Protein AF-V4NQ11-F1 (afdb_monomer_lite)

Sequence (133 aa):
MDEFLGYSFSAQWADFVQRFLLFFALALGFASPCFATEFLTDVKWSRLPTLDEFNAHYPSRTEDDFVGEVHLECRIRTRQGDLKCKSPEIDPWYVHIGKFVQALAEGYYKVDMAKTDRAAVGRHVRITIRFAD

Secondary structure (DSSP, 8-state):
--------S-SSSHHHHHHHHHHHTT-----------PEES-PPEEE---HHHHHHHSPP--SS---EEEEEEEEE-STT--EEEPPP---GGGHHHHHHHHHHHHHH-EE-TTTS-GGGTT-EEEEEEEE--

Structure (mmCIF, N/CA/C/O backbone):
data_AF-V4NQ11-F1
#
_entry.id   AF-V4NQ11-F1
#
loop_
_atom_site.group_PDB
_atom_site.id
_atom_site.type_symbol
_atom_site.label_atom_id
_atom_site.label_alt_id
_atom_site.label_comp_id
_atom_site.label_asym_id
_atom_site.label_entity_id
_atom_site.label_seq_id
_atom_site.pdbx_PDB_ins_code
_atom_site.Cartn_x
_atom_site.Cartn_y
_atom_site.Cartn_z
_atom_site.occupancy
_atom_site.B_iso_or_equiv
_atom_site.auth_seq_id
_atom_site.auth_comp_id
_atom_site.auth_asym_id
_atom_site.auth_atom_id
_atom_site.pdbx_PDB_model_num
ATOM 1 N N . MET A 1 1 ? 8.172 75.796 59.361 1.00 49.59 1 MET A N 1
ATOM 2 C CA . MET A 1 1 ? 7.380 75.187 58.273 1.00 49.59 1 MET A CA 1
ATOM 3 C C . MET A 1 1 ? 8.319 75.004 57.097 1.00 49.59 1 MET A C 1
ATOM 5 O O . MET A 1 1 ? 9.253 75.786 57.007 1.00 49.59 1 MET A O 1
ATOM 9 N N . ASP A 1 2 ? 8.082 73.961 56.303 1.00 45.47 2 ASP A N 1
ATOM 10 C CA . ASP A 1 2 ? 8.900 73.427 55.200 1.00 45.47 2 ASP A CA 1
ATOM 11 C C . ASP A 1 2 ? 9.914 72.337 55.579 1.00 45.47 2 ASP A C 1
ATOM 13 O O . ASP A 1 2 ? 11.087 72.571 55.856 1.00 45.47 2 ASP A O 1
ATOM 17 N N . GLU A 1 3 ? 9.404 71.104 55.543 1.00 56.16 3 GLU A N 1
ATOM 18 C CA . GLU A 1 3 ? 10.140 69.843 55.571 1.00 56.16 3 GLU A CA 1
ATOM 19 C C . GLU A 1 3 ? 9.900 69.171 54.204 1.00 56.16 3 GLU A C 1
ATOM 21 O O . GLU A 1 3 ? 8.819 68.651 53.927 1.00 56.16 3 GLU A O 1
ATOM 26 N N . PHE A 1 4 ? 10.877 69.276 53.296 1.00 55.06 4 PHE A N 1
ATOM 27 C CA . PHE A 1 4 ? 10.860 68.637 51.975 1.00 55.06 4 PHE A CA 1
ATOM 28 C C . PHE A 1 4 ? 11.457 67.229 52.089 1.00 55.06 4 PHE A C 1
ATOM 30 O O . PHE A 1 4 ? 12.671 67.063 52.202 1.00 55.06 4 PHE A O 1
ATOM 37 N N . LEU A 1 5 ? 10.606 66.204 52.028 1.00 54.97 5 LEU A N 1
ATOM 38 C CA . LEU A 1 5 ? 11.027 64.810 51.903 1.00 54.97 5 LEU A CA 1
ATOM 39 C C . LEU A 1 5 ? 11.281 64.475 50.428 1.00 54.97 5 LEU A C 1
ATOM 41 O O . LEU A 1 5 ? 10.357 64.208 49.661 1.00 54.97 5 LEU A O 1
ATOM 45 N N . GLY A 1 6 ? 12.555 64.466 50.039 1.00 53.22 6 GLY A N 1
ATOM 46 C CA . GLY A 1 6 ? 13.020 63.815 48.820 1.00 53.22 6 GLY A CA 1
ATOM 47 C C . GLY A 1 6 ? 13.146 62.311 49.048 1.00 53.22 6 GLY A C 1
ATOM 48 O O . GLY A 1 6 ? 14.077 61.870 49.714 1.00 53.22 6 GLY A O 1
ATOM 49 N N . TYR A 1 7 ? 12.228 61.524 48.484 1.00 51.97 7 TYR A N 1
ATOM 50 C CA . TYR A 1 7 ? 12.361 60.069 48.416 1.00 51.97 7 TYR A CA 1
ATOM 51 C C . TYR A 1 7 ? 12.612 59.603 46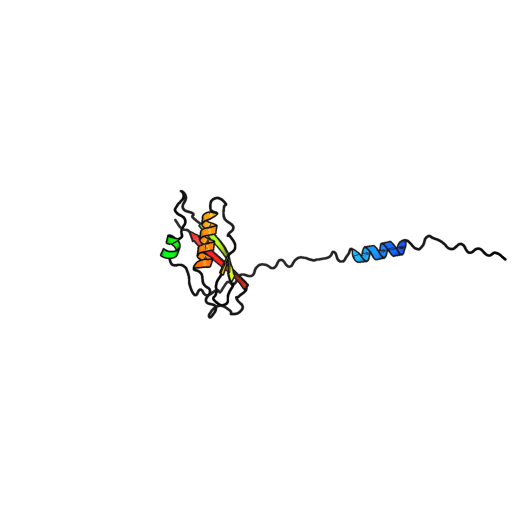.978 1.00 51.97 7 TYR A C 1
ATOM 53 O O . TYR A 1 7 ? 11.816 59.817 46.068 1.00 51.97 7 TYR A O 1
ATOM 61 N N . SER A 1 8 ? 13.782 58.979 46.843 1.00 53.12 8 SER A N 1
ATOM 62 C CA . SER A 1 8 ? 14.354 58.160 45.775 1.00 53.12 8 SER A CA 1
ATOM 63 C C . SER A 1 8 ? 13.431 57.689 44.648 1.00 53.12 8 SER A C 1
ATOM 65 O O . SER A 1 8 ? 12.589 56.813 44.818 1.00 53.12 8 SER A O 1
ATOM 67 N N . PHE A 1 9 ? 13.746 58.155 43.440 1.00 51.50 9 PHE A N 1
ATOM 68 C CA . PHE A 1 9 ? 13.146 57.760 42.160 1.00 51.50 9 PHE A CA 1
ATOM 69 C C . PHE A 1 9 ? 13.795 56.505 41.526 1.00 51.50 9 PHE A C 1
ATOM 71 O O . PHE A 1 9 ? 13.678 56.276 40.325 1.00 51.50 9 PHE A O 1
ATOM 78 N N . SER A 1 10 ? 14.544 55.700 42.290 1.00 55.78 10 SER A N 1
ATOM 79 C CA . SER A 1 10 ? 15.439 54.666 41.734 1.00 55.78 10 SER A CA 1
ATOM 80 C C . SER A 1 10 ? 15.007 53.212 41.958 1.00 55.78 10 SER A C 1
ATOM 82 O O . SER A 1 10 ? 15.615 52.315 41.381 1.00 55.78 10 SER A O 1
ATOM 84 N N . ALA A 1 11 ? 13.950 52.940 42.729 1.00 50.56 11 ALA A N 1
ATOM 85 C CA . ALA A 1 11 ? 13.581 51.565 43.098 1.00 50.56 11 ALA A CA 1
ATOM 86 C C . ALA A 1 11 ? 12.540 50.889 42.179 1.00 50.56 11 ALA A C 1
ATOM 88 O O . ALA A 1 11 ? 12.225 49.722 42.383 1.00 50.56 11 ALA A O 1
ATOM 89 N N . GLN A 1 12 ? 12.001 51.578 41.165 1.00 52.06 12 GLN A N 1
ATOM 90 C CA . GLN A 1 12 ? 10.836 51.078 40.412 1.00 52.06 12 GLN A CA 1
ATOM 91 C C . GLN A 1 12 ? 11.167 50.304 39.119 1.00 52.06 12 GLN A C 1
ATOM 93 O O . GLN A 1 12 ? 10.277 49.716 38.509 1.00 52.06 12 GLN A O 1
ATOM 98 N N . TRP A 1 13 ? 12.436 50.245 38.702 1.00 50.69 13 TRP A N 1
ATOM 99 C CA . TRP A 1 13 ? 12.831 49.543 37.468 1.00 50.69 13 TRP A CA 1
ATOM 100 C C . TRP A 1 13 ? 13.138 48.050 37.665 1.00 50.69 13 TRP A C 1
ATOM 102 O O . TRP A 1 13 ? 13.063 47.281 36.707 1.00 50.69 13 TRP A O 1
ATOM 112 N N . ALA A 1 14 ? 13.440 47.616 38.894 1.00 50.84 14 ALA A N 1
ATOM 113 C CA . ALA A 1 14 ? 13.819 46.228 39.173 1.00 50.84 14 ALA A CA 1
ATOM 114 C C . ALA A 1 14 ? 12.631 45.247 39.086 1.00 50.84 14 ALA A C 1
ATOM 116 O O . ALA A 1 14 ? 12.800 44.116 38.632 1.00 50.84 14 ALA A O 1
ATOM 117 N N . ASP A 1 15 ? 11.412 45.690 39.414 1.00 51.62 15 ASP A N 1
ATOM 118 C CA . ASP A 1 15 ? 10.211 44.844 39.344 1.00 51.62 15 ASP A CA 1
ATOM 119 C C . ASP A 1 15 ? 9.717 44.589 37.911 1.00 51.62 15 ASP A C 1
ATOM 121 O O . ASP A 1 15 ? 9.071 43.573 37.635 1.00 51.62 15 ASP A O 1
ATOM 125 N N . PHE A 1 16 ? 10.034 45.479 36.964 1.00 52.50 16 PHE A N 1
ATOM 126 C CA . PHE A 1 16 ? 9.573 45.328 35.583 1.00 52.50 16 PHE A CA 1
ATOM 127 C C . PHE A 1 16 ? 10.351 44.236 34.832 1.00 52.50 16 PHE A C 1
ATOM 129 O O . PHE A 1 16 ? 9.767 43.455 34.080 1.00 52.50 16 PHE A O 1
ATOM 136 N N . VAL A 1 17 ? 11.657 44.113 35.090 1.00 54.84 17 VAL A N 1
ATOM 137 C CA . VAL A 1 17 ? 12.514 43.109 34.433 1.00 54.84 17 VAL A CA 1
ATOM 138 C C . VAL A 1 17 ? 12.223 41.697 34.960 1.00 54.84 17 VAL A C 1
ATOM 140 O O . VAL A 1 17 ? 12.199 40.738 34.186 1.00 54.84 17 VAL A O 1
ATOM 143 N N . GLN A 1 18 ? 11.896 41.559 36.249 1.00 51.03 18 GLN A N 1
ATOM 144 C CA . GLN A 1 18 ? 11.606 40.258 36.859 1.00 51.03 18 GLN A CA 1
ATOM 145 C C . GLN A 1 18 ? 10.251 39.672 36.422 1.00 51.03 18 GLN A C 1
ATOM 147 O O . GLN A 1 18 ? 10.112 38.453 36.311 1.00 51.03 18 GLN A O 1
ATOM 152 N N . ARG A 1 19 ? 9.265 40.517 36.083 1.00 51.66 19 ARG A N 1
ATOM 153 C CA . ARG A 1 19 ? 7.995 40.061 35.486 1.00 51.66 19 ARG A CA 1
ATOM 154 C C . ARG A 1 19 ? 8.112 39.700 34.005 1.00 51.66 19 ARG A C 1
ATOM 156 O O . ARG A 1 19 ? 7.385 38.820 33.551 1.00 51.66 19 ARG A O 1
ATOM 163 N N . PHE A 1 20 ? 9.036 40.311 33.263 1.00 48.19 20 PHE A N 1
ATOM 164 C CA . PHE A 1 20 ? 9.237 39.982 31.848 1.00 48.19 20 PHE A CA 1
ATOM 165 C C . PHE A 1 20 ? 9.905 38.606 31.654 1.00 48.19 20 PHE A C 1
ATOM 167 O O . PHE A 1 20 ? 9.583 37.887 30.709 1.00 48.19 20 PHE A O 1
ATOM 174 N N . LEU A 1 21 ? 10.764 38.179 32.587 1.00 47.47 21 LEU A N 1
ATOM 175 C CA . LEU A 1 21 ? 11.437 36.873 32.519 1.00 47.47 21 LEU A CA 1
ATOM 176 C C . LEU A 1 21 ? 10.558 35.680 32.940 1.00 47.47 21 LEU A C 1
ATOM 178 O O . LEU A 1 21 ? 10.830 34.557 32.519 1.00 47.47 21 LEU A O 1
ATOM 182 N N . LEU A 1 22 ? 9.460 35.898 33.673 1.00 49.53 22 LEU A N 1
ATOM 183 C CA . LEU A 1 22 ? 8.478 34.841 33.971 1.00 49.53 22 LEU A CA 1
ATOM 184 C C . LEU A 1 22 ? 7.509 34.547 32.813 1.00 49.53 22 LEU A C 1
ATOM 186 O O . LEU A 1 22 ? 6.842 33.517 32.836 1.00 49.53 22 LEU A O 1
ATOM 190 N N . PHE A 1 23 ? 7.465 35.387 31.775 1.00 50.03 23 PHE A N 1
ATOM 191 C CA . PHE A 1 23 ? 6.696 35.101 30.557 1.00 50.03 23 PHE A CA 1
ATOM 192 C C . PHE A 1 23 ? 7.499 34.362 29.474 1.00 50.03 23 PHE A C 1
ATOM 194 O O . PHE A 1 23 ? 6.899 33.765 28.585 1.00 50.03 23 PHE A O 1
ATOM 201 N N . PHE A 1 24 ? 8.835 34.346 29.542 1.00 47.44 24 PHE A N 1
ATOM 202 C CA . PHE A 1 24 ? 9.678 33.776 28.477 1.00 47.44 24 PHE A CA 1
ATOM 203 C C . PHE A 1 24 ? 10.096 32.309 28.709 1.00 47.44 24 PHE A C 1
ATOM 205 O O . PHE A 1 24 ? 10.523 31.631 27.779 1.00 47.44 24 PHE A O 1
ATOM 212 N N . ALA A 1 25 ? 9.934 31.779 29.926 1.00 46.34 25 ALA A N 1
ATOM 213 C CA . ALA A 1 25 ? 10.378 30.429 30.300 1.00 46.34 25 ALA A CA 1
ATOM 214 C C . ALA A 1 25 ? 9.279 29.340 30.254 1.00 46.34 25 ALA A C 1
ATOM 216 O O . ALA A 1 25 ? 9.510 28.217 30.690 1.00 46.34 25 ALA A O 1
ATOM 217 N N . LEU A 1 26 ? 8.111 29.632 29.667 1.00 51.50 26 LEU A N 1
ATOM 218 C CA . LEU A 1 26 ? 7.167 28.620 29.150 1.00 51.50 26 LEU A CA 1
ATOM 219 C C . LEU A 1 26 ? 7.432 28.299 27.663 1.00 51.50 26 LEU A C 1
ATOM 221 O O . LEU A 1 26 ? 6.618 27.679 26.990 1.00 51.50 26 LEU A O 1
ATOM 225 N N . ALA A 1 27 ? 8.609 28.678 27.161 1.00 53.50 27 ALA A N 1
ATOM 226 C CA . ALA A 1 27 ? 9.196 28.194 25.912 1.00 53.50 27 ALA A CA 1
ATOM 227 C C . ALA A 1 27 ? 9.842 26.794 26.057 1.00 53.50 27 ALA A C 1
ATOM 229 O O . ALA A 1 27 ? 10.633 26.374 25.214 1.00 53.50 27 ALA A O 1
ATOM 230 N N . LEU A 1 28 ? 9.533 26.066 27.136 1.00 51.78 28 LEU A N 1
ATOM 231 C CA . LEU A 1 28 ? 10.014 24.713 27.394 1.00 51.78 28 LEU A CA 1
ATOM 232 C C . LEU A 1 28 ? 9.010 23.680 26.874 1.00 51.78 28 LEU A C 1
ATOM 234 O O . LEU A 1 28 ? 7.972 23.433 27.480 1.00 51.78 28 LEU A O 1
ATOM 238 N N . GLY A 1 29 ? 9.395 22.998 25.799 1.00 53.38 29 GLY A N 1
ATOM 239 C CA . GLY A 1 29 ? 9.113 21.568 25.722 1.00 53.38 29 GLY A CA 1
ATOM 240 C C . GLY A 1 29 ? 7.845 21.138 24.995 1.00 53.38 29 GLY A C 1
ATOM 241 O O . GLY A 1 29 ? 7.338 20.062 25.296 1.00 53.38 29 GLY A O 1
ATOM 242 N N . PHE A 1 30 ? 7.395 21.855 23.962 1.00 55.91 30 PHE A N 1
ATOM 243 C CA . PHE A 1 30 ? 6.654 21.184 22.885 1.00 55.91 30 PHE A CA 1
ATOM 244 C C . PHE A 1 30 ? 7.637 20.338 22.063 1.00 55.91 30 PHE A C 1
ATOM 246 O O . PHE A 1 30 ? 7.879 20.592 20.884 1.00 55.91 30 PHE A O 1
ATOM 253 N N . ALA A 1 31 ? 8.216 19.310 22.691 1.00 59.88 31 ALA A N 1
ATOM 254 C CA . ALA A 1 31 ? 8.587 18.117 21.959 1.00 59.88 31 ALA A CA 1
ATOM 255 C C . ALA A 1 31 ? 7.271 17.635 21.358 1.00 59.88 31 ALA A C 1
ATOM 257 O O . ALA A 1 31 ? 6.453 17.034 22.053 1.00 59.88 31 ALA A O 1
ATOM 258 N N . SER A 1 32 ? 7.009 18.032 20.108 1.00 65.56 32 SER A N 1
ATOM 259 C CA . SER A 1 32 ? 5.877 17.505 19.362 1.00 65.56 32 SER A CA 1
ATOM 260 C C . SER A 1 32 ? 5.999 16.000 19.510 1.00 65.56 32 SER A C 1
ATOM 262 O O . SER A 1 32 ? 7.057 15.479 19.141 1.00 65.56 32 SER A O 1
ATOM 264 N N . PRO A 1 33 ? 5.027 15.312 20.136 1.00 62.66 33 PRO A N 1
ATOM 265 C CA . PRO A 1 33 ? 5.063 13.866 20.180 1.00 62.66 33 PRO A CA 1
ATOM 266 C C . PRO A 1 33 ? 5.281 13.423 18.741 1.00 62.66 33 PRO A C 1
ATOM 268 O O . PRO A 1 33 ? 4.460 13.696 17.861 1.00 62.66 33 PRO A O 1
ATOM 271 N N . CYS A 1 34 ? 6.453 12.842 18.485 1.00 68.38 34 CYS A N 1
ATOM 272 C CA . CYS A 1 34 ? 6.734 12.176 17.235 1.00 68.38 34 CYS A CA 1
ATOM 273 C C . CYS A 1 34 ? 5.829 10.952 17.285 1.00 68.38 34 CYS A C 1
ATOM 275 O O . CYS A 1 34 ? 6.208 9.902 17.799 1.00 68.38 34 CYS A O 1
ATOM 277 N N . PHE A 1 35 ? 4.563 11.146 16.916 1.00 71.06 35 PHE A N 1
ATOM 278 C CA . PHE A 1 35 ? 3.595 10.079 16.822 1.00 71.06 35 PHE A CA 1
ATOM 279 C C . PHE A 1 35 ? 4.071 9.219 15.661 1.00 71.06 35 PHE A C 1
ATOM 281 O O . PHE A 1 35 ? 3.726 9.458 14.502 1.00 71.06 35 PHE A O 1
ATOM 288 N N . ALA A 1 36 ? 4.940 8.258 15.981 1.00 78.94 36 ALA A N 1
ATOM 289 C CA . ALA A 1 36 ? 5.301 7.190 15.078 1.00 78.94 36 ALA A CA 1
ATOM 290 C C . ALA A 1 36 ? 3.983 6.609 14.572 1.00 78.94 36 ALA A C 1
ATOM 292 O O . ALA A 1 36 ? 3.122 6.213 15.362 1.00 78.94 36 ALA A O 1
ATOM 293 N N . THR A 1 37 ? 3.780 6.672 13.257 1.00 85.19 37 THR A N 1
ATOM 294 C CA . THR A 1 37 ? 2.546 6.172 12.661 1.00 85.19 37 THR A CA 1
ATOM 295 C C . THR A 1 37 ? 2.509 4.673 12.908 1.0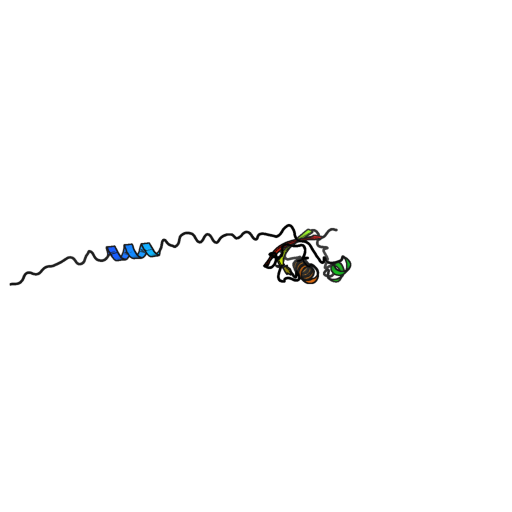0 85.19 37 THR A C 1
ATOM 297 O O . THR A 1 37 ? 3.310 3.923 12.358 1.00 85.19 37 THR A O 1
ATOM 300 N N . GLU A 1 38 ? 1.618 4.247 13.795 1.00 89.75 38 GLU A N 1
ATOM 301 C CA . GLU A 1 38 ? 1.436 2.839 14.100 1.00 89.75 38 GLU A CA 1
ATOM 302 C C . GLU A 1 38 ? 0.662 2.192 12.948 1.00 89.75 38 GLU A C 1
ATOM 304 O O . GLU A 1 38 ? -0.478 2.567 12.648 1.00 89.75 38 GLU A O 1
ATOM 309 N N . PHE A 1 39 ? 1.304 1.238 12.277 1.00 93.19 39 PHE A N 1
ATOM 310 C CA . PHE A 1 39 ? 0.687 0.470 11.205 1.00 93.19 39 PHE A CA 1
ATOM 311 C C . PHE A 1 39 ? 0.019 -0.772 11.783 1.00 93.19 39 PHE A C 1
ATOM 313 O O . PHE A 1 39 ? 0.619 -1.504 12.568 1.00 93.19 39 PHE A O 1
ATOM 320 N N . LEU A 1 40 ? -1.211 -1.042 11.356 1.00 94.00 40 LEU A N 1
ATOM 321 C CA . LEU A 1 40 ? -1.846 -2.327 11.608 1.00 94.00 40 LEU A CA 1
ATOM 322 C C . LEU A 1 40 ? -1.108 -3.404 10.811 1.00 94.00 40 LEU A C 1
ATOM 324 O O . LEU A 1 40 ? -1.024 -3.330 9.584 1.00 94.00 40 LEU A O 1
ATOM 328 N N . THR A 1 41 ? -0.580 -4.397 11.520 1.00 91.81 41 THR A N 1
ATOM 329 C CA . THR A 1 41 ? 0.133 -5.539 10.937 1.00 91.81 41 THR A CA 1
ATOM 330 C C . THR A 1 41 ? -0.801 -6.708 10.632 1.00 91.81 41 THR A C 1
ATOM 332 O O . THR A 1 41 ? -0.587 -7.409 9.647 1.00 91.81 41 THR A O 1
ATOM 335 N N . ASP A 1 42 ? -1.861 -6.897 11.424 1.00 92.44 42 ASP A N 1
ATOM 336 C CA . ASP A 1 42 ? -2.846 -7.968 11.230 1.00 92.44 42 ASP A CA 1
ATOM 337 C C . ASP A 1 42 ? -4.123 -7.456 10.547 1.00 92.44 42 ASP A C 1
ATOM 339 O O . ASP A 1 42 ? -5.172 -7.267 11.164 1.00 92.44 42 ASP A O 1
ATOM 343 N N . VAL A 1 43 ? -4.016 -7.182 9.248 1.00 95.50 43 VAL A N 1
ATOM 344 C CA . VAL A 1 43 ? -5.145 -6.758 8.409 1.00 95.50 43 VAL A CA 1
ATOM 345 C C . VAL A 1 43 ? -5.670 -7.961 7.638 1.00 95.50 43 VAL A C 1
ATOM 347 O O . VAL A 1 43 ? -4.914 -8.640 6.941 1.00 95.50 43 VAL A O 1
ATOM 350 N N . LYS A 1 44 ? -6.978 -8.220 7.719 1.00 97.12 44 LYS A N 1
ATOM 351 C CA . LYS A 1 44 ? -7.628 -9.228 6.876 1.00 97.12 44 LYS A CA 1
ATOM 352 C C . LYS A 1 44 ? -8.197 -8.547 5.640 1.00 97.12 44 LYS A C 1
ATOM 354 O O . LYS A 1 44 ? -8.916 -7.560 5.753 1.00 97.12 44 LYS A O 1
ATOM 359 N N . TRP A 1 45 ? -7.894 -9.076 4.462 1.00 97.00 45 TRP A N 1
ATOM 360 C CA . TRP A 1 45 ? -8.363 -8.532 3.188 1.00 97.00 45 TRP A CA 1
ATOM 361 C C . TRP A 1 45 ? -9.646 -9.242 2.754 1.00 97.00 45 TRP A C 1
ATOM 363 O O . TRP A 1 45 ? -9.701 -10.470 2.739 1.00 97.00 45 TRP A O 1
ATOM 373 N N . SER A 1 46 ? -10.681 -8.477 2.410 1.00 97.44 46 SER A N 1
ATOM 374 C CA . SER A 1 46 ? -11.908 -8.996 1.790 1.00 97.44 46 SER A CA 1
ATOM 375 C C . SER A 1 46 ? -11.776 -9.084 0.272 1.00 97.44 46 SER A C 1
ATOM 377 O O . SER A 1 46 ? -12.410 -9.934 -0.350 1.00 97.44 46 SER A O 1
ATOM 379 N N . ARG A 1 47 ? -10.938 -8.225 -0.322 1.00 97.19 47 ARG A N 1
ATOM 380 C CA . ARG A 1 47 ? -10.612 -8.232 -1.749 1.00 97.19 47 ARG A CA 1
ATOM 381 C C . ARG A 1 47 ? -9.163 -7.811 -1.971 1.00 97.19 47 ARG A C 1
ATOM 383 O O . ARG A 1 47 ? -8.681 -6.875 -1.335 1.00 97.19 47 ARG A O 1
ATOM 390 N N . LEU A 1 48 ? -8.519 -8.499 -2.904 1.00 97.00 48 LEU A N 1
ATOM 391 C CA . LEU A 1 48 ? -7.235 -8.153 -3.505 1.00 97.00 48 LEU A CA 1
ATOM 392 C C . LEU A 1 48 ? -7.439 -8.051 -5.027 1.00 97.00 48 LEU A C 1
ATOM 394 O O . LEU A 1 48 ? -8.373 -8.684 -5.535 1.00 97.00 48 LEU A O 1
ATOM 398 N N . PRO A 1 49 ? -6.620 -7.272 -5.752 1.00 96.50 49 PRO A N 1
ATOM 399 C CA . PRO A 1 49 ? -6.661 -7.265 -7.207 1.00 96.50 49 PRO A CA 1
ATOM 400 C C . PRO A 1 49 ? -6.288 -8.643 -7.756 1.00 96.50 49 PRO A C 1
ATOM 402 O O . PRO A 1 49 ? -5.403 -9.327 -7.238 1.00 96.50 49 PRO A O 1
ATOM 405 N N . THR A 1 50 ? -6.962 -9.036 -8.826 1.00 96.44 50 THR A N 1
ATOM 406 C CA . THR A 1 50 ? -6.560 -10.171 -9.659 1.00 96.44 50 THR A CA 1
ATOM 407 C C . THR A 1 50 ? -5.403 -9.778 -10.578 1.00 96.44 50 THR A C 1
ATOM 409 O O . THR A 1 50 ? -5.145 -8.595 -10.805 1.00 96.44 50 THR A O 1
ATOM 412 N N . LEU A 1 51 ? -4.709 -10.774 -11.135 1.00 93.12 51 LEU A N 1
ATOM 413 C CA . LEU A 1 51 ? -3.631 -10.532 -12.096 1.00 93.12 51 LEU A CA 1
ATOM 414 C C . LEU A 1 51 ? -4.141 -9.817 -13.358 1.00 93.12 51 LEU A C 1
ATOM 416 O O . LEU A 1 51 ? -3.480 -8.914 -13.859 1.00 93.12 51 LEU A O 1
ATOM 420 N N . ASP A 1 52 ? -5.338 -10.163 -13.829 1.00 94.25 52 ASP A N 1
ATOM 421 C CA . ASP A 1 52 ? -5.941 -9.513 -14.995 1.00 94.25 52 ASP A CA 1
ATOM 422 C C . ASP A 1 52 ? -6.289 -8.048 -14.707 1.00 94.25 52 ASP A C 1
ATOM 424 O O . ASP A 1 52 ? -5.999 -7.175 -15.520 1.00 94.25 52 ASP A O 1
ATOM 428 N N . GLU A 1 53 ? -6.853 -7.750 -13.530 1.00 93.81 53 GLU A N 1
ATOM 429 C CA . GLU A 1 53 ? -7.132 -6.371 -13.101 1.00 93.81 53 GLU A CA 1
ATOM 430 C C . GLU A 1 53 ? -5.847 -5.548 -12.953 1.00 93.81 53 GLU A C 1
ATOM 432 O O . GLU A 1 53 ? -5.824 -4.375 -13.331 1.00 93.81 53 GLU A O 1
ATOM 437 N N . PHE A 1 54 ? -4.782 -6.168 -12.436 1.00 93.38 54 PHE A N 1
ATOM 438 C CA . PHE A 1 54 ? -3.457 -5.566 -12.338 1.00 93.38 54 PHE A CA 1
ATOM 439 C C . PHE A 1 54 ? -2.904 -5.225 -13.725 1.00 93.38 54 PHE A C 1
ATOM 441 O O . PHE A 1 54 ? -2.571 -4.071 -13.988 1.00 93.38 54 PHE A O 1
ATOM 448 N N . ASN A 1 55 ? -2.871 -6.205 -14.630 1.00 90.12 55 ASN A N 1
ATOM 449 C CA . ASN A 1 55 ? -2.325 -6.056 -15.979 1.00 90.12 55 ASN A CA 1
ATOM 450 C C . ASN A 1 55 ? -3.140 -5.083 -16.837 1.00 90.12 55 ASN A C 1
ATOM 452 O O . ASN A 1 55 ? -2.566 -4.330 -17.616 1.00 90.12 55 ASN A O 1
ATOM 456 N N . ALA A 1 56 ? -4.465 -5.054 -16.673 1.00 89.88 56 ALA A N 1
ATOM 457 C CA . ALA A 1 56 ? -5.344 -4.143 -17.406 1.00 89.88 56 ALA A CA 1
ATOM 458 C C . ALA A 1 56 ? -5.074 -2.662 -17.095 1.00 89.88 56 ALA A C 1
ATOM 460 O O . ALA A 1 56 ? -5.367 -1.799 -17.920 1.00 89.88 56 ALA A O 1
ATOM 461 N N . HIS A 1 57 ? -4.533 -2.368 -15.911 1.00 86.75 57 HIS A N 1
ATOM 462 C CA . HIS A 1 57 ? -4.228 -1.007 -15.469 1.00 86.75 57 HIS A CA 1
ATOM 463 C C . HIS A 1 57 ? -2.731 -0.701 -15.472 1.00 86.75 57 HIS A C 1
ATOM 465 O O . HIS A 1 57 ? -2.356 0.450 -15.231 1.00 86.75 57 HIS A O 1
ATOM 471 N N . TYR A 1 58 ? -1.883 -1.703 -15.719 1.00 89.38 58 TYR A N 1
ATOM 472 C CA . TYR A 1 58 ? -0.443 -1.516 -15.740 1.00 89.38 58 TYR A CA 1
ATOM 473 C C . TYR A 1 58 ? -0.083 -0.531 -16.865 1.00 89.38 58 TYR A C 1
ATOM 475 O O . TYR A 1 58 ? -0.525 -0.719 -18.004 1.00 89.38 58 TYR A O 1
ATOM 483 N N . PRO A 1 59 ? 0.665 0.548 -16.572 1.00 86.81 59 PRO A N 1
ATOM 484 C CA . PRO A 1 59 ? 0.997 1.552 -17.574 1.00 86.81 59 PRO A CA 1
ATOM 485 C C . PRO A 1 59 ? 1.735 0.896 -18.746 1.00 86.81 59 PRO A C 1
ATOM 487 O O . PRO A 1 59 ? 2.635 0.084 -18.545 1.00 86.81 59 PRO A O 1
ATOM 490 N N . SER A 1 60 ? 1.332 1.223 -19.979 1.00 78.94 60 SER A N 1
ATOM 491 C CA . SER A 1 60 ? 1.931 0.641 -21.183 1.00 78.94 60 SER A CA 1
ATOM 492 C C . SER A 1 60 ? 3.443 0.867 -21.166 1.00 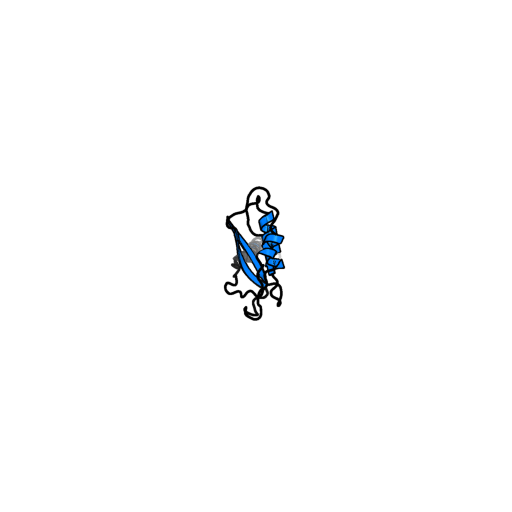78.94 60 SER A C 1
ATOM 494 O O . SER A 1 60 ? 3.866 2.022 -21.147 1.00 78.94 60 SER A O 1
ATOM 496 N N . ARG A 1 61 ? 4.213 -0.230 -21.163 1.00 63.03 61 ARG A N 1
ATOM 497 C CA . ARG A 1 61 ? 5.682 -0.294 -21.100 1.00 63.03 61 ARG A CA 1
ATOM 498 C C . ARG A 1 61 ? 6.356 0.838 -21.876 1.00 63.03 61 ARG A C 1
ATOM 500 O O . ARG A 1 61 ? 6.509 0.754 -23.093 1.00 63.03 61 ARG A O 1
ATOM 507 N N . THR A 1 62 ? 6.771 1.889 -21.180 1.00 60.31 62 THR A N 1
ATOM 508 C CA . THR A 1 62 ? 7.703 2.875 -21.727 1.00 60.31 62 THR A CA 1
ATOM 509 C C . THR A 1 62 ? 9.109 2.450 -21.320 1.00 60.31 62 THR A C 1
ATOM 511 O O . THR A 1 62 ? 9.574 2.796 -20.244 1.00 60.31 62 THR A O 1
ATOM 514 N N . GLU A 1 63 ? 9.703 1.636 -22.191 1.00 57.16 63 GLU A N 1
ATOM 515 C CA . GLU A 1 63 ? 11.120 1.257 -22.349 1.00 57.16 63 GLU A CA 1
ATOM 516 C C . GLU A 1 63 ? 11.884 0.573 -21.197 1.00 57.16 63 GLU A C 1
ATOM 518 O O . GLU A 1 63 ? 12.745 -0.237 -21.520 1.00 57.16 63 GLU A O 1
ATOM 523 N N . ASP A 1 64 ? 11.508 0.722 -19.923 1.00 69.38 64 ASP A N 1
ATOM 524 C CA . ASP A 1 64 ? 12.103 -0.040 -18.811 1.00 69.38 64 ASP A CA 1
ATOM 525 C C . ASP A 1 64 ? 11.014 -0.676 -17.930 1.00 69.38 64 ASP A C 1
ATOM 527 O O . ASP A 1 64 ? 10.204 0.017 -17.307 1.00 69.38 64 ASP A O 1
ATOM 531 N N . ASP A 1 65 ? 10.981 -2.013 -17.875 1.00 84.00 65 ASP A N 1
ATOM 532 C CA . ASP A 1 65 ? 10.135 -2.737 -16.924 1.00 84.00 65 ASP A CA 1
ATOM 533 C C . ASP A 1 65 ? 10.628 -2.424 -15.502 1.00 84.00 65 ASP A C 1
ATOM 535 O O . ASP A 1 65 ? 11.770 -2.711 -15.138 1.00 84.00 65 ASP A O 1
ATOM 539 N N . PHE A 1 66 ? 9.776 -1.796 -14.688 1.00 89.75 66 PHE A N 1
ATOM 540 C CA . PHE A 1 66 ? 10.125 -1.497 -13.303 1.00 89.75 66 PHE A CA 1
ATOM 541 C C . PHE A 1 66 ? 10.262 -2.800 -12.509 1.00 89.75 66 PHE A C 1
ATOM 543 O O . PHE A 1 66 ? 9.278 -3.515 -12.321 1.00 89.75 66 PHE A O 1
ATOM 550 N N . VAL A 1 67 ? 11.461 -3.062 -11.989 1.00 92.00 67 VAL A N 1
ATOM 551 C CA . VAL A 1 67 ? 11.752 -4.175 -11.076 1.00 92.00 67 VAL A CA 1
ATOM 552 C C . VAL A 1 67 ? 12.049 -3.604 -9.694 1.00 92.00 67 VAL A C 1
ATOM 554 O O . VAL A 1 67 ? 12.900 -2.727 -9.542 1.00 92.00 67 VAL A O 1
ATOM 557 N N . GLY A 1 68 ? 11.357 -4.095 -8.667 1.00 93.12 68 GLY A N 1
ATOM 558 C CA . GLY A 1 68 ? 11.548 -3.612 -7.302 1.00 93.12 68 GLY A CA 1
ATOM 559 C C . GLY A 1 68 ? 10.317 -3.740 -6.416 1.00 93.12 68 GLY A C 1
ATOM 560 O O . GLY A 1 68 ? 9.364 -4.456 -6.720 1.00 93.12 68 GLY A O 1
ATOM 561 N N . GLU A 1 69 ? 10.338 -3.034 -5.288 1.00 95.56 69 GLU A N 1
ATOM 562 C CA . GLU A 1 69 ? 9.221 -2.987 -4.347 1.00 95.56 69 GLU A CA 1
ATOM 563 C C . GLU A 1 69 ? 8.676 -1.564 -4.230 1.00 95.56 69 GLU A C 1
ATOM 565 O O . GLU A 1 69 ? 9.431 -0.595 -4.177 1.00 95.56 69 GLU A O 1
ATOM 570 N N . VAL A 1 70 ? 7.354 -1.442 -4.143 1.00 96.44 70 VAL A N 1
ATOM 571 C CA . VAL A 1 70 ? 6.673 -0.183 -3.836 1.00 96.44 70 VAL A CA 1
ATOM 572 C C . VAL A 1 70 ? 5.920 -0.352 -2.526 1.00 96.44 70 VAL A C 1
ATOM 574 O O . VAL A 1 70 ? 5.035 -1.203 -2.406 1.00 96.44 70 VAL A O 1
ATOM 577 N N . HIS A 1 71 ? 6.265 0.477 -1.542 1.00 96.75 71 HIS A N 1
ATOM 578 C CA . HIS A 1 71 ? 5.583 0.526 -0.254 1.00 96.75 71 HIS A CA 1
ATOM 579 C C . HIS A 1 71 ? 4.554 1.657 -0.250 1.00 96.75 71 HIS A C 1
ATOM 581 O O . HIS A 1 71 ? 4.897 2.835 -0.332 1.00 96.75 71 HIS A O 1
ATOM 587 N N . LEU A 1 72 ? 3.281 1.301 -0.113 1.00 97.00 72 LEU A N 1
ATOM 588 C CA . LEU A 1 72 ? 2.189 2.245 0.067 1.00 97.00 72 LEU A CA 1
ATOM 589 C C . LEU A 1 72 ? 1.803 2.364 1.533 1.00 97.00 72 LEU A C 1
ATOM 591 O O . LEU A 1 72 ? 1.570 1.366 2.217 1.00 97.00 72 LEU A O 1
ATOM 595 N N . GLU A 1 73 ? 1.632 3.602 1.980 1.00 97.31 73 GLU A N 1
ATOM 596 C CA . GLU A 1 73 ? 0.976 3.910 3.244 1.00 97.31 73 GLU A CA 1
ATOM 597 C C . GLU A 1 73 ? -0.474 4.300 2.986 1.00 97.31 73 GLU A C 1
ATOM 599 O O . GLU A 1 73 ? -0.756 5.350 2.400 1.00 97.31 73 GLU A O 1
ATOM 604 N N . CYS A 1 74 ? -1.403 3.479 3.463 1.00 97.94 74 CYS A N 1
ATOM 605 C CA . CYS A 1 74 ? -2.829 3.705 3.293 1.00 97.94 74 CYS A CA 1
ATOM 606 C C . CYS A 1 74 ? -3.526 3.892 4.635 1.00 97.94 74 CYS A C 1
ATOM 608 O O . CYS A 1 74 ? -3.140 3.316 5.646 1.00 97.94 74 CYS A O 1
ATOM 610 N N . ARG A 1 75 ? -4.576 4.708 4.652 1.00 97.81 75 ARG A N 1
ATOM 611 C CA . ARG A 1 75 ? -5.466 4.906 5.795 1.00 97.81 75 ARG A CA 1
ATOM 612 C C . ARG A 1 75 ? -6.816 4.276 5.491 1.00 97.81 75 ARG A C 1
ATOM 614 O O . ARG A 1 75 ? -7.399 4.565 4.446 1.00 97.81 75 ARG A O 1
ATOM 621 N N . ILE A 1 76 ? -7.334 3.470 6.413 1.00 97.50 76 ILE A N 1
ATOM 622 C CA . ILE A 1 76 ? -8.680 2.893 6.296 1.00 97.50 76 ILE A CA 1
ATOM 623 C C . ILE A 1 76 ? -9.695 4.020 6.496 1.00 97.50 76 ILE A C 1
ATOM 625 O O . ILE A 1 76 ? -9.730 4.648 7.556 1.00 97.50 76 ILE A O 1
ATOM 629 N N . ARG A 1 77 ? -10.497 4.324 5.474 1.00 96.62 77 ARG A N 1
ATOM 630 C CA . ARG A 1 77 ? -11.416 5.471 5.485 1.00 96.62 77 ARG A CA 1
ATOM 631 C C . ARG A 1 77 ? -12.804 5.141 5.998 1.00 96.62 77 ARG A C 1
ATOM 633 O O . ARG A 1 77 ? -13.405 5.972 6.673 1.00 96.62 77 ARG A O 1
ATOM 640 N N . THR A 1 78 ? -13.328 3.980 5.632 1.00 95.81 78 THR A N 1
ATOM 641 C CA . THR A 1 78 ? -14.748 3.658 5.797 1.00 95.81 78 THR A CA 1
ATOM 642 C C . THR A 1 78 ? -14.929 2.348 6.559 1.00 95.81 78 THR A C 1
ATOM 644 O O . THR A 1 78 ? -14.010 1.536 6.670 1.00 95.81 78 THR A O 1
ATOM 647 N N . ARG A 1 79 ? -16.140 2.110 7.075 1.00 94.69 79 ARG A N 1
ATOM 648 C CA . ARG A 1 79 ? -16.499 0.824 7.705 1.00 94.69 79 ARG A CA 1
ATOM 649 C C . ARG A 1 79 ? -16.634 -0.314 6.688 1.00 94.69 79 ARG A C 1
ATOM 651 O O . ARG A 1 79 ? -16.713 -1.469 7.082 1.00 94.69 79 ARG A O 1
ATOM 658 N N . GLN A 1 80 ? -16.656 0.019 5.403 1.00 95.56 80 GLN A N 1
ATOM 659 C CA . GLN A 1 80 ? -16.632 -0.907 4.279 1.00 95.56 80 GLN A CA 1
ATOM 660 C C . GLN A 1 80 ? -15.201 -1.346 3.927 1.00 95.56 80 GLN A C 1
ATOM 662 O O . GLN A 1 80 ? -15.031 -2.207 3.069 1.00 95.56 80 GLN A O 1
ATOM 667 N N . GLY A 1 81 ? -14.186 -0.780 4.593 1.00 96.06 81 GLY A N 1
ATOM 668 C CA . GLY A 1 81 ? -12.788 -1.151 4.400 1.00 96.06 81 GLY A CA 1
ATOM 669 C C . GLY A 1 81 ? -12.124 -0.475 3.204 1.00 96.06 81 GLY A C 1
ATOM 670 O O . GLY A 1 81 ? -11.101 -0.977 2.741 1.00 96.06 81 GLY A O 1
ATOM 671 N N . ASP A 1 82 ? -12.684 0.633 2.701 1.00 97.50 82 ASP A N 1
ATOM 672 C CA . ASP A 1 82 ? -12.064 1.400 1.616 1.00 97.50 82 ASP A CA 1
ATOM 673 C C . ASP A 1 82 ? -10.806 2.119 2.121 1.00 97.50 82 ASP A C 1
ATOM 675 O O . ASP A 1 82 ? -10.750 2.603 3.262 1.00 97.50 82 ASP A O 1
ATOM 679 N N . LEU A 1 83 ? -9.803 2.219 1.255 1.00 98.00 83 LEU A N 1
ATOM 680 C CA . LEU A 1 83 ? -8.509 2.807 1.570 1.00 98.00 83 LEU A CA 1
ATOM 681 C C . LEU A 1 83 ? -8.349 4.202 0.964 1.00 98.00 83 LEU A C 1
ATOM 683 O O . LEU A 1 83 ? -8.945 4.542 -0.053 1.00 98.00 83 LEU A O 1
ATOM 687 N N . LYS A 1 84 ? -7.500 5.013 1.594 1.00 97.88 84 LYS A N 1
ATOM 688 C CA . LYS A 1 84 ? -6.870 6.174 0.962 1.00 97.88 84 LYS A CA 1
ATOM 689 C C . LYS A 1 84 ? -5.373 6.103 1.161 1.00 97.88 84 LYS A C 1
ATOM 691 O O . LYS A 1 84 ? -4.911 6.135 2.301 1.00 97.88 84 LYS A O 1
ATOM 696 N N . CYS A 1 85 ? -4.637 6.046 0.072 1.00 97.81 85 CYS A N 1
ATOM 697 C CA . CYS A 1 85 ? -3.203 5.870 0.063 1.00 97.81 85 CYS A CA 1
ATOM 698 C C . CYS A 1 85 ? -2.498 7.207 -0.178 1.00 97.81 85 CYS A C 1
ATOM 700 O O . CYS A 1 85 ? -3.012 8.105 -0.847 1.00 97.81 85 CYS A O 1
ATOM 702 N N . LYS A 1 86 ? -1.325 7.372 0.431 1.00 97.00 86 LYS A N 1
ATOM 703 C CA . LYS A 1 86 ? -0.388 8.426 0.042 1.00 97.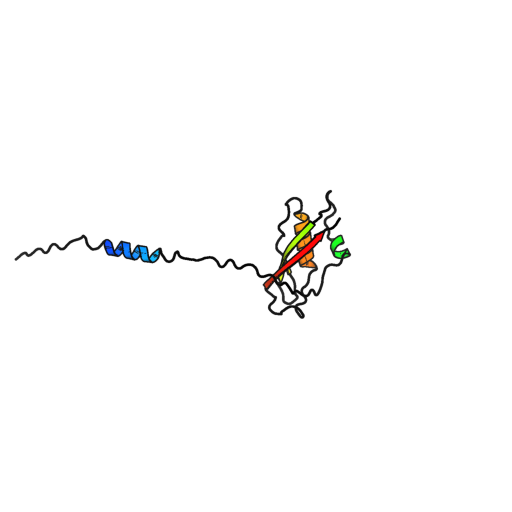00 86 LYS A CA 1
ATOM 704 C C . LYS A 1 86 ? 0.338 7.992 -1.231 1.00 97.00 86 LYS A C 1
ATOM 706 O O . LYS A 1 86 ? 0.471 6.795 -1.481 1.00 97.00 86 LYS A O 1
ATOM 711 N N . SER A 1 87 ? 0.841 8.964 -1.992 1.00 94.56 87 SER A N 1
ATOM 712 C CA . SER A 1 87 ? 1.808 8.665 -3.051 1.00 94.56 87 SER A CA 1
ATOM 713 C C . SER A 1 87 ? 3.018 7.973 -2.418 1.00 94.56 87 SER A C 1
ATOM 715 O O . SER A 1 87 ? 3.511 8.481 -1.404 1.00 94.56 87 SER A O 1
ATOM 717 N N . PRO A 1 88 ? 3.484 6.841 -2.969 1.00 95.12 88 PRO A N 1
ATOM 718 C CA . PRO A 1 88 ? 4.694 6.206 -2.480 1.00 95.12 88 PRO A CA 1
ATOM 719 C C . PRO A 1 88 ? 5.899 7.104 -2.766 1.00 95.12 88 PRO A C 1
ATOM 721 O O . PRO A 1 88 ? 5.900 7.880 -3.727 1.00 95.12 88 PRO A O 1
ATOM 724 N N . GLU A 1 89 ? 6.920 6.983 -1.927 1.00 93.81 89 GLU A N 1
ATOM 725 C CA . GLU A 1 89 ? 8.246 7.512 -2.219 1.00 93.81 89 GLU A CA 1
ATOM 726 C C . GLU A 1 89 ? 8.919 6.549 -3.200 1.00 93.81 89 GLU A C 1
ATOM 728 O O . GLU A 1 89 ? 9.140 5.380 -2.890 1.00 93.81 89 GLU A O 1
ATOM 733 N N . ILE A 1 90 ? 9.145 7.019 -4.422 1.00 93.56 90 ILE A N 1
ATOM 734 C CA . ILE A 1 90 ? 9.742 6.258 -5.519 1.00 93.56 90 ILE A CA 1
ATOM 735 C C . ILE A 1 90 ? 10.617 7.209 -6.334 1.00 93.56 90 ILE A C 1
ATOM 737 O O . ILE A 1 90 ? 10.416 8.427 -6.293 1.00 93.56 90 ILE A O 1
ATOM 741 N N . ASP A 1 91 ? 11.583 6.661 -7.067 1.00 91.50 91 ASP A N 1
ATOM 742 C CA . ASP A 1 91 ? 12.392 7.443 -7.994 1.00 91.50 91 ASP A CA 1
ATOM 743 C C . ASP A 1 91 ? 11.484 8.250 -8.960 1.00 91.50 91 ASP A C 1
ATOM 745 O O . ASP A 1 91 ? 10.505 7.699 -9.484 1.00 91.50 91 ASP A O 1
ATOM 749 N N . PRO A 1 92 ? 11.772 9.546 -9.201 1.00 90.31 92 PRO A N 1
ATOM 750 C CA . PRO A 1 92 ? 11.000 10.392 -10.111 1.00 90.31 92 PRO A CA 1
ATOM 751 C C . PRO A 1 92 ? 10.770 9.798 -11.507 1.00 90.31 92 PRO A C 1
ATOM 753 O O . PRO A 1 92 ? 9.710 10.041 -12.092 1.00 90.31 92 PRO A O 1
ATOM 756 N N . TRP A 1 93 ? 11.708 9.000 -12.027 1.00 89.94 93 TRP A N 1
ATOM 757 C CA . TRP A 1 93 ? 11.575 8.303 -13.310 1.00 89.94 93 TRP A CA 1
ATOM 758 C C . TRP A 1 93 ? 10.389 7.318 -13.312 1.00 89.94 93 TRP A C 1
ATOM 760 O O . TRP A 1 93 ? 9.715 7.152 -14.330 1.00 89.94 93 TRP A O 1
ATOM 770 N N . TYR A 1 94 ? 10.034 6.764 -12.148 1.00 91.50 94 TYR A N 1
ATOM 771 C CA . TYR A 1 94 ? 8.944 5.798 -11.963 1.00 91.50 94 TYR A CA 1
ATOM 772 C C . TYR A 1 94 ? 7.697 6.393 -11.291 1.00 91.50 94 TYR A C 1
ATOM 774 O O . TYR A 1 94 ? 6.845 5.666 -10.775 1.00 91.50 94 TYR A O 1
ATOM 782 N N . VAL A 1 95 ? 7.514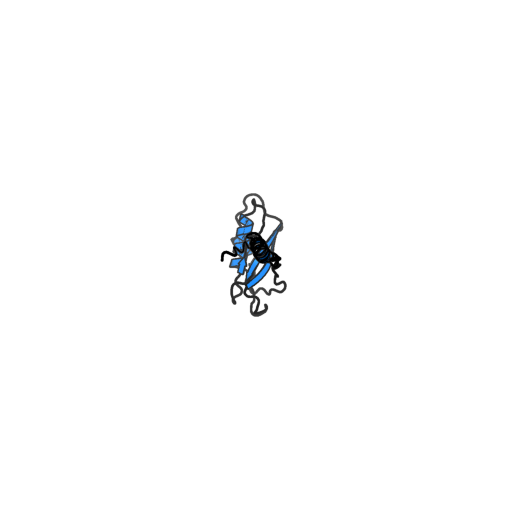 7.718 -11.324 1.00 92.00 95 VAL A N 1
ATOM 783 C CA . VAL A 1 95 ? 6.333 8.375 -10.722 1.00 92.00 95 VAL A CA 1
ATOM 784 C C . VAL A 1 95 ? 4.998 7.824 -11.252 1.00 92.00 95 VAL A C 1
ATOM 786 O O . VAL A 1 95 ? 3.994 7.792 -10.537 1.00 92.00 95 VAL A O 1
ATOM 789 N N . HIS A 1 96 ? 4.970 7.368 -12.506 1.00 91.81 96 HIS A N 1
ATOM 790 C CA . HIS A 1 96 ? 3.795 6.759 -13.127 1.00 91.81 96 HIS A CA 1
ATOM 791 C C . HIS A 1 96 ? 3.451 5.397 -12.497 1.00 91.81 96 HIS A C 1
ATOM 793 O O . HIS A 1 96 ? 2.271 5.134 -12.265 1.00 91.81 96 HIS A O 1
ATOM 799 N N . ILE A 1 97 ? 4.456 4.593 -12.122 1.00 93.50 97 ILE A N 1
ATOM 800 C CA . ILE A 1 97 ? 4.278 3.355 -11.346 1.00 93.50 97 ILE A CA 1
ATOM 801 C C . ILE A 1 97 ? 3.700 3.680 -9.972 1.00 93.50 97 ILE A C 1
ATOM 803 O O . ILE A 1 97 ? 2.735 3.050 -9.548 1.00 93.50 97 ILE A O 1
ATOM 807 N N . GLY A 1 98 ? 4.217 4.714 -9.301 1.00 94.19 98 GLY A N 1
ATOM 808 C CA . GLY A 1 98 ? 3.687 5.154 -8.009 1.00 94.19 98 GLY A CA 1
ATOM 809 C C . GLY A 1 98 ? 2.197 5.519 -8.071 1.00 94.19 98 GLY A C 1
ATOM 810 O O . GLY A 1 98 ? 1.412 5.072 -7.233 1.00 94.19 98 GLY A O 1
ATOM 811 N N . LYS A 1 99 ? 1.786 6.266 -9.106 1.00 94.38 99 LYS A N 1
ATOM 812 C CA . LYS A 1 99 ? 0.373 6.607 -9.357 1.00 94.38 99 LYS A CA 1
ATOM 813 C C . LYS A 1 99 ? -0.479 5.380 -9.680 1.00 94.38 99 LYS A C 1
ATOM 815 O O . LYS A 1 99 ? -1.596 5.278 -9.176 1.00 94.38 99 LYS A O 1
ATOM 820 N N . PHE A 1 100 ? 0.039 4.461 -10.494 1.00 94.50 100 PHE A N 1
ATOM 821 C CA . PHE A 1 100 ? -0.630 3.202 -10.820 1.00 94.50 100 PHE A CA 1
ATOM 822 C C . PHE A 1 100 ? -0.884 2.368 -9.560 1.00 94.50 100 PHE A C 1
ATOM 824 O O . PHE A 1 100 ? -2.024 2.007 -9.279 1.00 94.50 100 PHE A O 1
ATOM 831 N N . VAL A 1 101 ? 0.157 2.133 -8.762 1.00 95.94 101 VAL A N 1
ATOM 832 C CA . VAL A 1 101 ? 0.089 1.357 -7.520 1.00 95.94 101 VAL A CA 1
ATOM 833 C C . VAL A 1 101 ? -0.892 1.990 -6.535 1.00 95.94 101 VAL A C 1
ATOM 835 O O . VAL A 1 101 ? -1.713 1.284 -5.949 1.00 95.94 101 VAL A O 1
ATOM 838 N N . GLN A 1 102 ? -0.877 3.319 -6.398 1.00 97.00 102 GLN A N 1
ATOM 839 C CA . GLN A 1 102 ? -1.845 4.039 -5.573 1.00 97.00 102 GLN A CA 1
ATOM 840 C C . GLN A 1 102 ? -3.291 3.818 -6.055 1.00 97.00 102 GLN A C 1
ATOM 842 O O . GLN A 1 102 ? -4.157 3.486 -5.246 1.00 97.00 102 GLN A O 1
ATOM 847 N N . ALA A 1 103 ? -3.555 3.977 -7.355 1.00 96.06 103 ALA A N 1
ATOM 848 C CA . ALA A 1 103 ? -4.891 3.801 -7.926 1.00 96.06 103 ALA A CA 1
ATOM 849 C C . ALA A 1 103 ? -5.387 2.352 -7.804 1.00 96.06 103 ALA A C 1
ATOM 851 O O . ALA A 1 103 ? -6.539 2.117 -7.438 1.00 96.06 103 ALA A O 1
ATOM 852 N N . LEU A 1 104 ? -4.504 1.379 -8.042 1.00 96.44 104 LEU A N 1
ATOM 853 C CA . LEU A 1 104 ? -4.782 -0.041 -7.863 1.00 96.44 104 LEU A CA 1
ATOM 854 C C . LEU A 1 104 ? -5.159 -0.348 -6.404 1.00 96.44 104 LEU A C 1
ATOM 856 O O . LEU A 1 104 ? -6.146 -1.041 -6.148 1.00 96.44 104 LEU A O 1
ATOM 860 N N . ALA A 1 105 ? -4.403 0.197 -5.445 1.00 97.06 105 ALA A N 1
ATOM 861 C CA . ALA A 1 105 ? -4.670 0.028 -4.022 1.00 97.06 105 ALA A CA 1
ATOM 862 C C . ALA A 1 105 ? -6.028 0.613 -3.609 1.00 97.06 105 ALA A C 1
ATOM 864 O O . ALA A 1 105 ? -6.814 -0.067 -2.957 1.00 97.06 105 ALA A O 1
ATOM 865 N N . GLU A 1 106 ? -6.339 1.842 -4.017 1.00 97.12 106 GLU A N 1
ATOM 866 C CA . GLU A 1 106 ? -7.611 2.490 -3.668 1.00 97.12 106 GLU A CA 1
ATOM 867 C C . GLU A 1 106 ? -8.825 1.872 -4.387 1.00 97.12 106 GLU A C 1
ATOM 869 O O . GLU A 1 106 ? -9.929 1.891 -3.842 1.00 97.12 106 GLU A O 1
ATOM 874 N N . GLY A 1 107 ? -8.634 1.306 -5.584 1.00 96.50 107 GLY A N 1
ATOM 875 C CA . GLY A 1 107 ? -9.707 0.704 -6.378 1.00 96.50 107 GLY A CA 1
ATOM 876 C C . GLY A 1 107 ? -10.050 -0.738 -5.995 1.00 96.50 107 GLY A C 1
ATOM 877 O O . GLY A 1 107 ? -11.229 -1.101 -5.956 1.00 96.50 107 GLY A O 1
ATOM 878 N N . TYR A 1 108 ? -9.040 -1.565 -5.706 1.00 97.06 108 TYR A N 1
ATOM 879 C CA . TYR A 1 108 ? -9.220 -3.018 -5.593 1.00 97.06 108 TYR A CA 1
ATOM 880 C C . TYR A 1 108 ? -9.007 -3.584 -4.194 1.00 97.06 108 TYR A C 1
ATOM 882 O O . TYR A 1 108 ? -9.680 -4.553 -3.829 1.00 97.06 108 TYR A O 1
ATOM 890 N N . TYR A 1 109 ? -8.097 -3.013 -3.402 1.00 97.31 109 TYR A N 1
ATOM 891 C CA . TYR A 1 109 ? -7.840 -3.528 -2.062 1.00 97.31 109 TYR A CA 1
ATOM 892 C C . TYR A 1 109 ? -8.978 -3.120 -1.133 1.00 97.31 109 TYR A C 1
ATOM 894 O O . TYR A 1 109 ? -9.285 -1.937 -0.975 1.00 97.31 109 TYR A O 1
ATOM 902 N N . LYS A 1 110 ? -9.585 -4.110 -0.475 1.00 97.44 110 LYS A N 1
ATOM 903 C CA . LYS A 1 110 ? -10.593 -3.870 0.561 1.00 97.44 110 LYS A CA 1
ATOM 904 C C . LYS A 1 110 ? -10.276 -4.646 1.819 1.00 97.44 110 LYS A C 1
ATOM 906 O O . LYS A 1 110 ? -9.975 -5.839 1.774 1.00 97.44 110 LYS A O 1
ATOM 911 N N . VAL A 1 111 ? -10.378 -3.964 2.952 1.00 97.50 111 VAL A N 1
ATOM 912 C CA . VAL A 1 111 ? -10.226 -4.583 4.269 1.00 97.50 111 VAL A CA 1
ATOM 913 C C . VAL A 1 111 ? -11.521 -5.306 4.645 1.00 97.50 111 VAL A C 1
ATOM 915 O O . VAL A 1 111 ? -12.623 -4.784 4.481 1.00 97.50 111 VAL A O 1
ATOM 918 N N . ASP A 1 112 ? -11.404 -6.524 5.160 1.00 97.44 112 ASP A N 1
ATOM 919 C CA . ASP A 1 112 ? -12.497 -7.240 5.807 1.00 97.44 112 ASP A CA 1
ATOM 920 C C . ASP A 1 112 ? -12.675 -6.682 7.224 1.00 97.44 112 ASP A C 1
ATOM 922 O O . ASP A 1 112 ? -12.046 -7.140 8.180 1.00 97.44 112 ASP A O 1
ATOM 926 N N . MET A 1 113 ? -13.526 -5.666 7.360 1.00 95.69 113 MET A N 1
ATOM 927 C CA . MET A 1 113 ? -13.822 -5.011 8.641 1.00 95.69 113 MET A CA 1
ATOM 928 C C . MET A 1 113 ? -14.630 -5.893 9.611 1.00 95.69 113 MET A C 1
ATOM 930 O O . MET A 1 113 ? -14.834 -5.502 10.759 1.00 95.69 113 MET A O 1
ATOM 934 N N . ALA A 1 114 ? -15.114 -7.063 9.174 1.00 95.38 114 ALA A N 1
ATOM 935 C CA . ALA A 1 114 ? -15.752 -8.033 10.062 1.00 95.38 114 ALA A CA 1
ATOM 936 C C . ALA A 1 114 ? -14.717 -8.906 10.785 1.00 95.38 114 ALA A C 1
ATOM 938 O O . ALA A 1 114 ? -14.969 -9.336 11.910 1.00 95.38 114 ALA A O 1
ATOM 939 N N . LYS A 1 115 ? -13.569 -9.157 10.141 1.00 95.75 115 LYS A N 1
ATOM 940 C CA . LYS A 1 115 ? -12.463 -9.966 10.683 1.00 95.75 115 LYS A CA 1
ATOM 941 C C . LYS A 1 115 ? -11.287 -9.140 11.205 1.00 95.75 115 LYS A C 1
ATOM 943 O O . LYS A 1 115 ? -10.513 -9.637 12.013 1.00 95.75 115 LYS A O 1
ATOM 948 N N . THR A 1 116 ? -11.140 -7.912 10.725 1.00 93.06 116 THR A N 1
ATOM 949 C CA . THR A 1 116 ? -10.176 -6.927 11.230 1.00 93.06 116 THR A CA 1
ATOM 950 C C . THR A 1 116 ? -10.808 -6.187 12.408 1.00 93.06 116 THR A C 1
ATOM 952 O O . THR A 1 116 ? -12.028 -6.017 12.438 1.00 93.06 116 THR A O 1
ATOM 955 N N . ASP A 1 117 ? -10.003 -5.749 13.380 1.00 89.25 117 ASP A N 1
ATOM 956 C CA . ASP A 1 117 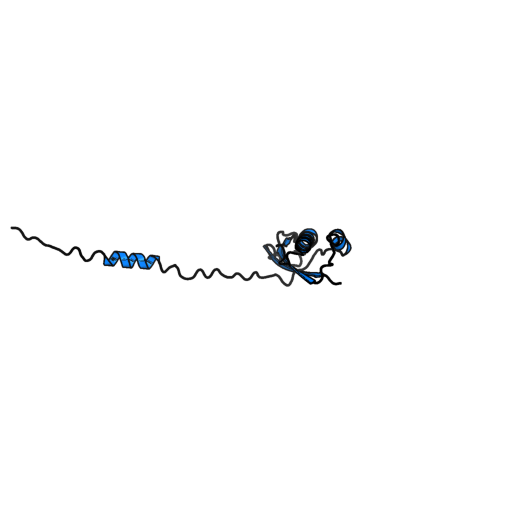? -10.491 -4.984 14.534 1.00 89.25 117 ASP A CA 1
ATOM 957 C C . ASP A 1 117 ? -11.421 -3.838 14.088 1.00 89.25 117 ASP A C 1
ATOM 959 O O . ASP A 1 117 ? -11.089 -3.036 13.213 1.00 89.25 117 ASP A O 1
ATOM 963 N N . ARG A 1 118 ? -12.610 -3.743 14.693 1.00 74.44 118 ARG A N 1
ATOM 964 C CA . ARG A 1 118 ? -13.610 -2.718 14.358 1.00 74.44 118 ARG A CA 1
ATOM 965 C C . ARG A 1 118 ? -13.111 -1.300 14.646 1.00 74.44 118 ARG A C 1
ATOM 967 O O . ARG A 1 118 ? -13.626 -0.353 14.048 1.00 74.44 118 ARG A O 1
ATOM 974 N N . ALA A 1 119 ? -12.102 -1.145 15.505 1.00 84.06 119 ALA A N 1
ATOM 975 C CA . ALA A 1 119 ? -11.404 0.119 15.735 1.00 84.06 119 ALA A CA 1
ATOM 976 C C . ALA A 1 119 ? -10.402 0.492 14.616 1.00 84.06 119 ALA A C 1
ATOM 978 O O . ALA A 1 119 ? -9.700 1.496 14.727 1.00 84.06 119 ALA A O 1
ATOM 979 N N . ALA A 1 120 ? -10.336 -0.269 13.515 1.00 90.50 120 ALA A N 1
ATOM 980 C CA . ALA A 1 120 ? -9.383 -0.032 12.432 1.00 90.50 120 ALA A CA 1
ATOM 981 C C . ALA A 1 120 ? -9.687 1.202 11.561 1.00 90.50 120 ALA A C 1
ATOM 983 O O . ALA A 1 120 ? -8.799 1.681 10.854 1.00 90.50 120 ALA A O 1
ATOM 984 N N . VAL A 1 121 ? -10.903 1.765 11.603 1.00 96.12 121 VAL A N 1
ATOM 985 C CA . VAL A 1 121 ? -11.216 2.982 10.831 1.00 96.12 121 VAL A CA 1
ATOM 986 C C . VAL A 1 121 ? -10.329 4.134 11.296 1.00 96.12 121 VAL A C 1
ATOM 988 O O . VAL A 1 121 ? -10.281 4.484 12.470 1.00 96.12 121 VAL A O 1
ATOM 991 N N . GLY A 1 122 ? -9.631 4.753 10.350 1.00 95.44 122 GLY A N 1
ATOM 992 C CA . GLY A 1 122 ? -8.691 5.833 10.598 1.00 95.44 122 GLY A CA 1
ATOM 993 C C . GLY A 1 122 ? -7.264 5.378 10.905 1.00 95.44 122 GLY A C 1
ATOM 994 O O . GLY A 1 122 ? -6.392 6.247 10.908 1.00 95.44 122 GLY A O 1
ATOM 995 N N . ARG A 1 123 ? -7.012 4.077 11.101 1.00 96.19 123 ARG A N 1
ATOM 996 C CA . ARG A 1 123 ? -5.667 3.511 11.290 1.00 96.19 123 ARG A CA 1
ATOM 997 C C . ARG A 1 123 ? -4.929 3.392 9.955 1.00 96.19 123 ARG A C 1
ATOM 999 O O . ARG A 1 123 ? -5.539 3.419 8.880 1.00 96.19 123 ARG A O 1
ATOM 1006 N N . HIS A 1 124 ? -3.607 3.282 10.043 1.00 96.81 124 HIS A N 1
ATOM 1007 C CA . HIS A 1 124 ? -2.722 3.152 8.893 1.00 96.81 124 HIS A CA 1
ATOM 1008 C C . HIS A 1 124 ? -2.381 1.684 8.627 1.00 96.81 124 HIS A C 1
ATOM 1010 O O . HIS A 1 124 ? -2.235 0.894 9.554 1.00 96.81 124 HIS A O 1
ATOM 1016 N N . VAL A 1 125 ? -2.246 1.328 7.356 1.00 96.94 125 VAL A N 1
ATOM 1017 C CA . VAL A 1 125 ? -1.814 0.017 6.865 1.00 96.94 125 VAL A CA 1
ATOM 1018 C C . VAL A 1 125 ? -0.697 0.229 5.852 1.00 96.94 125 VAL A C 1
ATOM 1020 O O . VAL A 1 125 ? -0.702 1.225 5.122 1.00 96.94 125 VAL A O 1
ATOM 1023 N N . ARG A 1 126 ? 0.268 -0.690 5.816 1.00 97.12 126 ARG A N 1
ATOM 1024 C CA . ARG A 1 126 ? 1.339 -0.686 4.818 1.00 97.12 126 ARG A CA 1
ATOM 1025 C C . ARG A 1 126 ? 1.109 -1.823 3.833 1.00 97.12 126 ARG A C 1
ATOM 1027 O O . ARG A 1 126 ? 0.963 -2.968 4.249 1.00 97.12 126 ARG A O 1
ATOM 1034 N N . ILE A 1 127 ? 1.073 -1.500 2.546 1.00 96.50 127 ILE A N 1
ATOM 1035 C CA . ILE A 1 127 ? 0.955 -2.474 1.459 1.00 96.50 127 ILE A CA 1
ATOM 1036 C C . ILE A 1 127 ? 2.280 -2.470 0.708 1.00 96.50 127 ILE A C 1
ATOM 1038 O O . ILE A 1 127 ? 2.750 -1.410 0.309 1.00 96.50 127 ILE A O 1
ATOM 1042 N N . THR A 1 128 ? 2.877 -3.641 0.513 1.00 96.69 128 THR A N 1
ATOM 1043 C CA . THR A 1 128 ? 4.085 -3.798 -0.304 1.00 96.69 128 THR A CA 1
ATOM 1044 C C . THR A 1 128 ? 3.709 -4.531 -1.581 1.00 96.69 128 THR A C 1
ATOM 1046 O O . THR A 1 128 ? 3.194 -5.647 -1.514 1.00 96.69 128 THR A O 1
ATOM 1049 N N . ILE A 1 129 ? 3.961 -3.912 -2.732 1.00 95.31 129 ILE A N 1
ATOM 1050 C CA . ILE A 1 129 ? 3.789 -4.531 -4.049 1.00 95.31 129 ILE A CA 1
ATOM 1051 C C . ILE A 1 129 ? 5.172 -4.803 -4.624 1.00 95.31 129 ILE A C 1
ATOM 1053 O O . ILE A 1 129 ? 6.015 -3.909 -4.644 1.00 95.31 129 ILE A O 1
ATOM 1057 N N . ARG A 1 130 ? 5.403 -6.040 -5.064 1.00 94.44 130 ARG A N 1
ATOM 1058 C CA . ARG A 1 130 ? 6.668 -6.484 -5.653 1.00 94.44 130 ARG A CA 1
ATOM 1059 C C . ARG A 1 130 ? 6.498 -6.658 -7.154 1.00 94.44 130 ARG A C 1
ATOM 1061 O O . ARG A 1 130 ? 5.541 -7.298 -7.582 1.00 94.44 130 ARG A O 1
ATOM 1068 N N . PHE A 1 131 ? 7.440 -6.118 -7.910 1.00 91.44 131 PHE A N 1
ATOM 1069 C CA . PHE A 1 131 ? 7.557 -6.262 -9.351 1.00 91.44 131 PHE A CA 1
ATOM 1070 C C . PHE A 1 131 ? 8.794 -7.113 -9.619 1.00 91.44 131 PHE A C 1
ATOM 1072 O O . PHE A 1 131 ? 9.899 -6.737 -9.220 1.00 91.44 131 PHE A O 1
ATOM 1079 N N . ALA A 1 132 ? 8.570 -8.285 -10.204 1.00 88.06 132 ALA A N 1
ATOM 1080 C CA . ALA A 1 132 ? 9.610 -9.220 -10.615 1.00 88.06 132 ALA A CA 1
ATOM 1081 C C . ALA A 1 132 ? 9.788 -9.159 -12.138 1.00 88.06 132 ALA A C 1
ATOM 1083 O O . ALA A 1 132 ? 8.881 -8.695 -12.835 1.00 88.06 132 ALA A O 1
ATOM 1084 N N . ASP A 1 133 ? 10.957 -9.597 -12.598 1.00 77.81 133 ASP A N 1
ATOM 1085 C CA . ASP A 1 133 ? 11.329 -9.727 -14.008 1.00 77.81 133 ASP A CA 1
ATOM 1086 C C . ASP A 1 133 ? 10.636 -10.904 -14.720 1.00 77.81 133 ASP A C 1
ATOM 1088 O O . ASP A 1 133 ? 10.201 -11.869 -14.044 1.00 77.81 133 ASP A O 1
#

Foldseek 3Di:
DDDDDDDDPPDPPVVVVVVVVVVPVVVPDCPVPPPPQDADPDFAWPWADDPCNLVVLPPDDPPDQDFFKWKWKWAQADLFQAIQTDQTDDPPVCSVVSVSVRCNCRPTTGTPCVPPPVVRHGGIHMDMDGGDD

pLDDT: mean 82.13, std 18.55, range [45.47, 98.0]

Radius of gyration: 30.35 Å; chains: 1; bounding box: 32×86×81 Å